Protein AF-A0A815TTH9-F1 (afdb_monomer_lite)

Radius of gyration: 36.49 Å; chains: 1; bounding box: 40×37×125 Å

Organism: NCBI:txid392033

Foldseek 3Di:
DDDPVVVVVVVVVVVVVVVVVVVVVVVPDDDDPDDDPDDDDDDDPVVLADPDVVVNVVDPSDDDPVPDPDDVVLVVLVVVLVVVVVVVQVVQVPDPDRDDDDPVVSVVVSVVVVVVVVVVDDPDD

Structure (mmCIF, N/CA/C/O backbone):
data_AF-A0A815TTH9-F1
#
_entry.id   AF-A0A815TTH9-F1
#
loop_
_atom_site.group_PDB
_atom_site.id
_atom_site.type_symbol
_atom_site.label_atom_id
_atom_site.label_alt_id
_atom_site.label_comp_id
_atom_site.label_asym_id
_atom_site.label_entity_id
_atom_site.label_seq_id
_atom_site.pdbx_PDB_ins_code
_atom_site.Cartn_x
_atom_site.Cartn_y
_atom_site.Cartn_z
_atom_site.occupancy
_atom_site.B_iso_or_equiv
_atom_site.auth_seq_id
_atom_site.auth_comp_id
_atom_site.auth_asym_id
_atom_site.auth_atom_id
_atom_site.pdbx_PDB_model_num
ATOM 1 N N . MET A 1 1 ? -9.515 17.629 101.042 1.00 49.91 1 MET A N 1
ATOM 2 C CA . MET A 1 1 ? -8.852 16.727 100.077 1.00 49.91 1 MET A CA 1
ATOM 3 C C . MET A 1 1 ? -9.585 16.855 98.756 1.00 49.91 1 MET A C 1
ATOM 5 O O . MET A 1 1 ? -10.440 16.051 98.428 1.00 49.91 1 MET A O 1
ATOM 9 N N . ILE A 1 2 ? -9.338 17.965 98.076 1.00 49.94 2 ILE A N 1
ATOM 10 C CA . ILE A 1 2 ? -9.791 18.261 96.717 1.00 49.94 2 ILE A CA 1
ATOM 11 C C . ILE A 1 2 ? -8.465 18.739 96.102 1.00 49.94 2 ILE A C 1
ATOM 13 O O . ILE A 1 2 ? -7.714 19.452 96.764 1.00 49.94 2 ILE A O 1
ATOM 17 N N . ASN A 1 3 ? -7.996 18.172 95.005 1.00 54.38 3 ASN A N 1
ATOM 18 C CA . ASN A 1 3 ? -8.508 18.565 93.708 1.00 54.38 3 ASN A CA 1
ATOM 19 C C . ASN A 1 3 ? -8.422 17.403 92.720 1.00 54.38 3 ASN A C 1
ATOM 21 O O . ASN A 1 3 ? -7.634 17.424 91.789 1.00 54.38 3 ASN A O 1
ATOM 25 N N . ASN A 1 4 ? -9.287 16.405 92.921 1.00 56.47 4 ASN A N 1
ATOM 26 C CA . ASN A 1 4 ? -9.540 15.383 91.903 1.00 56.47 4 ASN A CA 1
ATOM 27 C C . ASN A 1 4 ? -10.543 15.866 90.841 1.00 56.47 4 ASN A C 1
ATOM 29 O O . ASN A 1 4 ? -10.654 15.253 89.795 1.00 56.47 4 ASN A O 1
ATOM 33 N N . HIS A 1 5 ? -11.297 16.946 91.083 1.00 55.94 5 HIS A N 1
ATOM 34 C CA . HIS A 1 5 ? -12.293 17.437 90.119 1.00 55.94 5 HIS A CA 1
ATOM 35 C C . HIS A 1 5 ? -11.655 18.152 88.916 1.00 55.94 5 HIS A C 1
ATOM 37 O O . HIS A 1 5 ? -12.151 18.041 87.798 1.00 55.94 5 HIS A O 1
ATOM 43 N N . ASP A 1 6 ? -10.526 18.828 89.144 1.00 60.72 6 ASP A N 1
ATOM 44 C CA . ASP A 1 6 ? -9.778 19.528 88.094 1.00 60.72 6 ASP A CA 1
ATOM 45 C C . ASP A 1 6 ? -9.053 18.548 87.154 1.00 60.72 6 ASP A C 1
ATOM 47 O O . ASP A 1 6 ? -8.801 18.865 85.993 1.00 60.72 6 ASP A O 1
ATOM 51 N N . GLU A 1 7 ? -8.762 17.337 87.639 1.00 59.97 7 GLU A N 1
ATOM 52 C CA . GLU A 1 7 ? -8.069 16.291 86.886 1.00 59.97 7 GLU A CA 1
ATOM 53 C C . GLU A 1 7 ? -9.007 15.575 85.898 1.00 59.97 7 GLU A C 1
ATOM 55 O O . GLU A 1 7 ? -8.641 15.392 84.741 1.00 59.97 7 GLU A O 1
ATOM 60 N N . TYR A 1 8 ? -10.256 15.277 86.285 1.00 55.50 8 TYR A N 1
ATOM 61 C CA . TYR A 1 8 ? -11.238 14.671 85.367 1.00 55.50 8 TYR A CA 1
ATOM 62 C C . TYR A 1 8 ? -11.667 15.620 84.240 1.00 55.50 8 TYR A C 1
ATOM 64 O O . TYR A 1 8 ? -11.799 15.197 83.096 1.00 55.50 8 TYR A O 1
ATOM 72 N N . LYS A 1 9 ? -11.786 16.923 84.523 1.00 60.97 9 LYS A N 1
ATOM 73 C CA . LYS A 1 9 ? -12.176 17.915 83.510 1.00 60.97 9 LYS A CA 1
ATOM 74 C C . LYS A 1 9 ? -11.132 18.069 82.393 1.00 60.97 9 LYS A C 1
ATOM 76 O O . LYS A 1 9 ? -11.489 18.256 81.236 1.00 60.97 9 LYS A O 1
ATOM 81 N N . ASN A 1 10 ? -9.844 17.934 82.720 1.00 66.50 10 ASN A N 1
ATOM 82 C CA . ASN A 1 10 ? -8.752 17.991 81.743 1.00 66.50 10 ASN A CA 1
ATOM 83 C C . ASN A 1 10 ? -8.747 16.777 80.796 1.00 66.50 10 ASN A C 1
ATOM 85 O O . ASN A 1 10 ? -8.446 16.906 79.607 1.00 66.50 10 ASN A O 1
ATOM 89 N N . ILE A 1 11 ? -9.1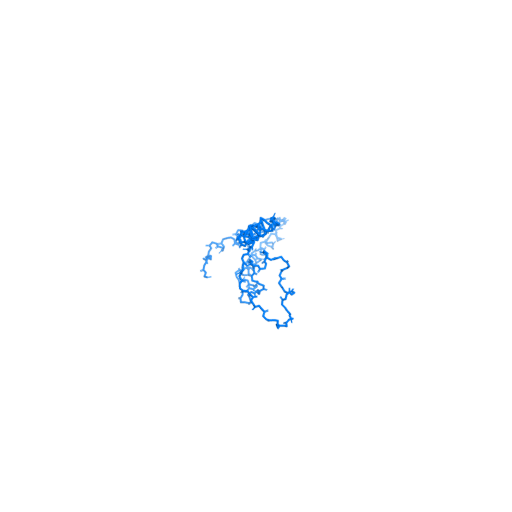13 15.607 81.323 1.00 65.69 11 ILE A N 1
ATOM 90 C CA . ILE A 1 11 ? -9.218 14.364 80.557 1.00 65.69 11 ILE A CA 1
ATOM 91 C C . ILE A 1 11 ? -10.396 14.454 79.576 1.00 65.69 11 ILE A C 1
ATOM 93 O O . ILE A 1 11 ? -10.250 14.109 78.409 1.00 65.69 11 ILE A O 1
ATOM 97 N N . ASP A 1 12 ? -11.530 15.017 79.989 1.00 72.50 12 ASP A N 1
ATOM 98 C CA . ASP A 1 12 ? -12.696 15.173 79.111 1.00 72.50 12 ASP A CA 1
ATOM 99 C C . ASP A 1 12 ? -12.463 16.208 77.991 1.00 72.50 12 ASP A C 1
ATOM 101 O O . ASP A 1 12 ? -12.864 15.996 76.842 1.00 72.50 12 ASP A O 1
ATOM 105 N N . ASP A 1 13 ? -11.746 17.298 78.284 1.00 76.81 13 ASP A N 1
ATOM 106 C CA . ASP A 1 13 ? -11.380 18.321 77.293 1.00 76.81 13 ASP A CA 1
ATOM 107 C C . ASP A 1 13 ? -10.346 17.797 76.273 1.00 76.81 13 ASP A C 1
ATOM 109 O O . ASP A 1 13 ? -10.398 18.125 75.083 1.00 76.81 13 ASP A O 1
ATOM 113 N N . THR A 1 14 ? -9.418 16.936 76.704 1.00 71.88 14 THR A N 1
ATOM 114 C CA . THR A 1 14 ? -8.446 16.280 75.810 1.00 71.88 14 THR A CA 1
ATOM 115 C C . THR A 1 14 ? -9.078 15.165 74.971 1.00 71.88 14 THR A C 1
ATOM 117 O O . THR A 1 14 ? -8.736 15.018 73.792 1.00 71.88 14 THR A O 1
ATOM 120 N N . LEU A 1 15 ? -10.060 14.436 75.510 1.00 71.38 15 LEU A N 1
ATOM 121 C CA . LEU A 1 15 ? -10.884 13.491 74.748 1.00 71.38 15 LEU A CA 1
ATOM 122 C C . LEU A 1 15 ? -11.752 14.210 73.708 1.00 71.38 15 LEU A C 1
ATOM 124 O O . LEU A 1 15 ? -11.781 13.810 72.548 1.00 71.38 15 LEU A O 1
ATOM 128 N N . SER A 1 16 ? -12.375 15.328 74.070 1.00 69.44 16 SER A N 1
ATOM 129 C CA . SER A 1 16 ? -13.186 16.120 73.135 1.00 69.44 16 SER A CA 1
ATOM 130 C C . SER A 1 16 ? -12.348 16.669 71.975 1.00 69.44 16 SER A C 1
ATOM 132 O O . SER A 1 16 ? -12.737 16.560 70.813 1.00 69.44 16 SER A O 1
ATOM 134 N N . LYS A 1 17 ? -11.140 17.170 72.264 1.00 75.88 17 LYS A N 1
ATOM 135 C CA . LYS A 1 17 ? -10.224 17.702 71.244 1.00 75.88 17 LYS A CA 1
ATOM 136 C C . LYS A 1 17 ? -9.630 16.620 70.335 1.00 75.88 17 LYS A C 1
ATOM 138 O O . LYS A 1 17 ? -9.387 16.878 69.160 1.00 75.88 17 LYS A O 1
ATOM 143 N N . SER A 1 18 ? -9.398 15.412 70.851 1.00 67.19 18 SER A N 1
ATOM 144 C CA . SER A 1 18 ? -8.931 14.272 70.044 1.00 67.19 18 SER A CA 1
ATOM 145 C C . SER A 1 18 ? -10.036 13.675 69.167 1.00 67.19 18 SER A C 1
ATOM 147 O O . SER A 1 18 ? -9.754 13.262 68.045 1.00 67.19 18 SER A O 1
ATOM 149 N N . ILE A 1 19 ? -11.293 13.706 69.618 1.00 70.31 19 ILE A N 1
ATOM 150 C CA . ILE A 1 19 ? -12.460 13.343 68.801 1.00 70.31 19 ILE A CA 1
ATOM 151 C C . ILE A 1 19 ? -12.654 14.347 67.653 1.00 70.31 19 ILE A C 1
ATOM 153 O O . ILE A 1 19 ? -12.903 13.940 66.524 1.00 70.31 19 ILE A O 1
ATOM 157 N N . GLU A 1 20 ? -12.467 15.646 67.900 1.00 71.88 20 GLU A N 1
ATOM 158 C CA . GLU A 1 20 ? -12.595 16.681 66.865 1.00 71.88 20 GLU A CA 1
ATOM 159 C C . GLU A 1 20 ? -11.466 16.617 65.812 1.00 71.88 20 GLU A C 1
ATOM 161 O O . GLU A 1 20 ? -11.722 16.750 64.615 1.00 71.88 20 GLU A O 1
ATOM 166 N N . LEU A 1 21 ? -10.226 16.313 66.220 1.00 62.56 21 LEU A N 1
ATOM 167 C CA . LEU A 1 21 ? -9.098 16.085 65.299 1.00 62.56 21 LEU A CA 1
ATOM 168 C C . LEU A 1 21 ? -9.270 14.810 64.448 1.00 62.56 21 LEU A C 1
ATOM 170 O O . LEU A 1 21 ? -8.875 14.803 63.282 1.00 62.56 21 LEU A O 1
ATOM 174 N N . ASN A 1 22 ? -9.912 13.774 64.998 1.00 67.94 22 ASN A N 1
ATOM 175 C CA . ASN A 1 22 ? -10.271 12.540 64.285 1.00 67.94 22 ASN A CA 1
ATOM 176 C C . ASN A 1 22 ? -11.468 12.682 63.330 1.00 67.94 22 ASN A C 1
ATOM 178 O O . ASN A 1 22 ? -11.769 11.756 62.587 1.00 67.94 22 ASN A O 1
ATOM 182 N N . ASN A 1 23 ? -12.160 13.819 63.352 1.00 65.69 23 ASN A N 1
ATOM 183 C CA . ASN A 1 23 ? -13.213 14.137 62.388 1.00 65.69 23 ASN A CA 1
ATOM 184 C C . ASN A 1 23 ? -12.730 15.098 61.288 1.00 65.69 23 ASN A C 1
ATOM 186 O O . ASN A 1 23 ? -13.397 15.254 60.270 1.00 65.69 23 ASN A O 1
ATOM 190 N N . LEU A 1 24 ? -11.584 15.761 61.485 1.00 60.38 24 LEU A N 1
ATOM 191 C CA . LEU A 1 24 ? -10.950 16.617 60.476 1.00 60.38 24 LEU A CA 1
ATOM 192 C C . LEU A 1 24 ? -9.997 15.836 59.560 1.00 60.38 24 LEU A C 1
ATOM 194 O O . LEU A 1 24 ? -9.860 16.184 58.390 1.00 60.38 24 LEU A O 1
ATOM 198 N N . ASN A 1 25 ? -9.364 14.771 60.060 1.00 57.31 25 ASN A N 1
ATOM 199 C CA . ASN A 1 25 ? -8.520 13.885 59.249 1.00 57.31 25 ASN A CA 1
ATOM 200 C C . ASN A 1 25 ? -9.327 13.018 58.261 1.00 57.31 25 ASN A C 1
ATOM 202 O O . ASN A 1 25 ? -8.776 12.583 57.260 1.00 57.31 25 ASN A O 1
ATOM 206 N N . SER A 1 26 ? -10.636 12.847 58.469 1.00 58.47 26 SER A N 1
ATOM 207 C CA . SER A 1 26 ? -11.512 12.096 57.561 1.00 58.47 26 SER A CA 1
ATOM 208 C C . SER A 1 26 ? -11.976 12.893 56.332 1.00 58.47 26 SER A C 1
ATOM 210 O O . SER A 1 26 ? -12.794 12.402 55.564 1.00 58.47 26 SER A O 1
ATOM 212 N N . THR A 1 27 ? -11.534 14.146 56.165 1.00 53.75 27 THR A N 1
ATOM 213 C CA . THR A 1 27 ? -11.840 14.983 54.981 1.00 53.75 27 THR A CA 1
ATOM 214 C C . THR A 1 27 ? -10.635 15.123 54.041 1.00 53.75 27 THR A C 1
ATOM 216 O O . THR A 1 27 ? -10.725 15.789 53.012 1.00 53.75 27 THR A O 1
ATOM 219 N N . PHE A 1 28 ? -9.497 14.505 54.364 1.00 57.22 28 PHE A N 1
ATOM 220 C CA . PHE A 1 28 ? -8.275 14.637 53.572 1.00 57.22 28 PHE A CA 1
ATOM 221 C C . PHE A 1 28 ? -7.513 13.315 53.479 1.00 57.22 28 PHE A C 1
ATOM 223 O O . PHE A 1 28 ? -6.368 13.234 53.889 1.00 57.22 28 PHE A O 1
ATOM 230 N N . ASP A 1 29 ? -8.182 12.277 52.998 1.00 55.78 29 ASP A N 1
ATOM 231 C CA . ASP A 1 29 ? -7.573 11.166 52.266 1.00 55.78 29 ASP A CA 1
ATOM 232 C C . ASP A 1 29 ? -8.720 10.262 51.833 1.00 55.78 29 ASP A C 1
ATOM 234 O O . ASP A 1 29 ? -9.238 9.502 52.636 1.00 55.78 29 ASP A O 1
ATOM 238 N N . ASP A 1 30 ? -9.171 10.447 50.594 1.00 48.75 30 ASP A N 1
ATOM 239 C CA . ASP A 1 30 ? -9.563 9.347 49.718 1.00 48.75 30 ASP A CA 1
ATOM 240 C C . ASP A 1 30 ? -9.662 9.903 48.297 1.00 48.75 30 ASP A C 1
ATOM 242 O O . ASP A 1 30 ? -10.617 10.569 47.889 1.00 48.75 30 ASP A O 1
ATOM 246 N N . HIS A 1 31 ? -8.592 9.645 47.549 1.00 50.41 31 HIS A N 1
ATOM 247 C CA . HIS A 1 31 ? -8.688 9.463 46.115 1.00 50.41 31 HIS A CA 1
ATOM 248 C C . HIS A 1 31 ? -9.740 8.379 45.852 1.00 50.41 31 HIS A C 1
ATOM 250 O O . HIS A 1 31 ? -9.526 7.219 46.184 1.00 50.41 31 HIS A O 1
ATOM 256 N N . ASP A 1 32 ? -10.859 8.792 45.263 1.00 46.84 32 ASP A N 1
ATOM 257 C CA . ASP A 1 32 ? -11.727 7.993 44.399 1.00 46.84 32 ASP A CA 1
ATOM 258 C C . ASP A 1 32 ? -11.918 6.521 44.808 1.00 46.84 32 ASP A C 1
ATOM 260 O O . ASP A 1 32 ? -11.438 5.591 44.154 1.00 46.84 32 ASP A O 1
ATOM 264 N N . GLU A 1 33 ? -12.740 6.296 45.835 1.00 49.91 33 GLU A N 1
ATOM 265 C CA . GLU A 1 33 ? -13.393 5.006 46.058 1.00 49.91 33 GLU A CA 1
ATOM 266 C C . GLU A 1 33 ? -14.436 4.749 44.948 1.00 49.91 33 GLU A C 1
ATOM 268 O O . GLU A 1 33 ? -15.648 4.904 45.116 1.00 49.91 33 GLU A O 1
ATOM 273 N N . SER A 1 34 ? -13.960 4.337 43.769 1.00 51.34 34 SER A N 1
ATOM 274 C CA . SER A 1 34 ? -14.794 3.680 42.762 1.00 51.34 34 SER A CA 1
ATOM 275 C C . SER A 1 34 ? -14.921 2.189 43.099 1.00 51.34 34 SER A C 1
ATOM 277 O O . SER A 1 34 ? -14.081 1.353 42.786 1.00 51.34 34 SER A O 1
ATOM 279 N N . ASN A 1 35 ? -15.977 1.872 43.846 1.00 51.56 35 ASN A N 1
ATOM 280 C CA . ASN A 1 35 ? -16.698 0.596 43.867 1.00 51.56 35 ASN A CA 1
ATOM 281 C C . ASN A 1 35 ? -16.115 -0.594 43.052 1.00 51.56 35 ASN A C 1
ATOM 283 O O . ASN A 1 35 ? -16.655 -0.984 42.017 1.00 51.56 35 ASN A O 1
ATOM 287 N N . SER A 1 36 ? -15.124 -1.312 43.584 1.00 50.50 36 SER A N 1
ATOM 288 C CA . SER A 1 36 ? -14.781 -2.641 43.057 1.00 50.50 36 SER A CA 1
ATOM 289 C C . SER A 1 36 ? -14.643 -3.676 44.163 1.00 50.50 36 SER A C 1
ATOM 291 O O . SER A 1 36 ? -13.559 -4.113 44.538 1.00 50.50 36 SER A O 1
ATOM 293 N N . THR A 1 37 ? -15.782 -4.143 44.675 1.00 52.66 37 THR A N 1
ATOM 294 C CA . THR A 1 37 ? -15.826 -5.476 45.278 1.00 52.66 37 THR A CA 1
ATOM 295 C C . THR A 1 37 ? -15.603 -6.500 44.162 1.00 52.66 37 THR A C 1
ATOM 297 O O . THR A 1 37 ? -16.552 -6.941 43.517 1.00 52.66 37 THR A O 1
ATOM 300 N N . ARG A 1 38 ? -14.348 -6.884 43.911 1.00 51.94 38 ARG A N 1
ATOM 301 C CA . ARG A 1 38 ? -14.020 -8.096 43.149 1.00 51.94 38 ARG A CA 1
ATOM 302 C C . ARG A 1 38 ? -13.885 -9.263 44.130 1.00 51.94 38 ARG A C 1
ATOM 304 O O . ARG A 1 38 ? -12.854 -9.361 44.794 1.00 51.94 38 ARG A O 1
ATOM 311 N N . PRO A 1 39 ? -14.886 -10.157 44.265 1.00 48.25 39 PRO A N 1
ATOM 312 C CA . PRO A 1 39 ? -14.668 -11.407 44.964 1.00 48.25 39 PRO A CA 1
ATOM 313 C C . PRO A 1 39 ? -13.798 -12.300 44.077 1.00 48.25 39 PRO A C 1
ATOM 315 O O . PRO A 1 39 ? -14.049 -12.487 42.887 1.00 48.25 39 PRO A O 1
ATOM 318 N N . LEU A 1 40 ? -12.750 -12.815 44.699 1.00 56.03 40 LEU A N 1
ATOM 319 C CA . LEU A 1 40 ? -11.718 -13.675 44.146 1.00 56.03 40 LEU A CA 1
ATOM 320 C C . LEU A 1 40 ? -12.313 -14.874 43.384 1.00 56.03 40 LEU A C 1
ATOM 322 O O . LEU A 1 40 ? -12.787 -15.833 43.992 1.00 56.03 40 LEU A O 1
ATOM 326 N N . LEU A 1 41 ? -12.219 -14.850 42.053 1.00 48.34 41 LEU A N 1
ATOM 327 C CA . LEU A 1 41 ? -12.250 -16.049 41.222 1.00 48.34 41 LEU A CA 1
ATOM 328 C C . LEU A 1 41 ? -11.214 -15.910 40.096 1.00 48.34 41 LEU A C 1
ATOM 330 O O . LEU A 1 41 ? -11.457 -15.278 39.078 1.00 48.34 41 LEU A O 1
ATOM 334 N N . ASN A 1 42 ? -10.083 -16.580 40.318 1.00 44.72 42 ASN A N 1
ATOM 335 C CA . ASN A 1 42 ? -9.331 -17.321 39.308 1.00 44.72 42 ASN A CA 1
ATOM 336 C C . ASN A 1 42 ? -8.646 -16.524 38.172 1.00 44.72 42 ASN A C 1
ATOM 338 O O . ASN A 1 42 ? -9.192 -16.346 37.090 1.00 44.72 42 ASN A O 1
ATOM 342 N N . ASN A 1 43 ? -7.395 -16.133 38.437 1.00 53.03 43 ASN A N 1
ATOM 343 C CA . ASN A 1 43 ? -6.209 -16.574 37.686 1.00 53.03 43 ASN A CA 1
ATOM 344 C C . ASN A 1 43 ? -6.381 -16.715 36.156 1.00 53.03 43 ASN A C 1
ATOM 346 O O . ASN A 1 43 ? -6.729 -17.803 35.699 1.00 53.03 43 ASN A O 1
ATOM 350 N N . SER A 1 44 ? -6.115 -15.619 35.422 1.00 50.59 44 SER A N 1
ATOM 351 C CA . SER A 1 44 ? -5.496 -15.587 34.071 1.00 50.59 44 SER A CA 1
ATOM 352 C C . SER A 1 44 ? -5.651 -14.241 33.320 1.00 50.59 44 SER A C 1
ATOM 354 O O . SER A 1 44 ? -5.659 -14.263 32.096 1.00 50.59 44 SER A O 1
ATOM 356 N N . ASN A 1 45 ? -5.844 -13.085 33.979 1.00 54.78 45 ASN A N 1
ATOM 357 C CA . ASN A 1 45 ? -6.067 -11.814 33.247 1.00 54.78 45 ASN A CA 1
ATOM 358 C C . ASN A 1 45 ? -5.253 -10.606 33.752 1.00 54.78 45 ASN A C 1
ATOM 360 O O . ASN A 1 45 ? -5.258 -9.574 33.089 1.00 54.78 45 ASN A O 1
ATOM 364 N N . ASP A 1 46 ? -4.537 -10.713 34.877 1.00 55.72 46 ASP A N 1
ATOM 365 C CA . ASP A 1 46 ? -3.653 -9.625 35.334 1.00 55.72 46 ASP A CA 1
ATOM 366 C C . ASP A 1 46 ? -2.345 -9.568 34.521 1.00 55.72 46 ASP A C 1
ATOM 368 O O . ASP A 1 46 ? -1.718 -8.518 34.443 1.00 55.72 46 ASP A O 1
ATOM 372 N N . ASP A 1 47 ? -1.970 -10.666 33.853 1.00 58.75 47 ASP A N 1
ATOM 373 C CA . ASP A 1 47 ? -0.782 -10.736 32.987 1.00 58.75 47 ASP A CA 1
ATOM 374 C C . ASP A 1 47 ? -1.015 -10.123 31.595 1.00 58.75 47 ASP A C 1
ATOM 376 O O . ASP A 1 47 ? -0.063 -9.849 30.863 1.00 58.75 47 ASP A O 1
ATOM 380 N N . GLU A 1 48 ? -2.279 -9.946 31.200 1.00 65.19 48 GLU A N 1
ATOM 381 C CA . GLU A 1 48 ? -2.633 -9.321 29.924 1.00 65.19 48 GLU A CA 1
ATOM 382 C C . GLU A 1 48 ? -2.699 -7.798 30.058 1.00 65.19 48 GLU A C 1
ATOM 384 O O . GLU A 1 48 ? -2.442 -7.091 29.084 1.00 65.19 48 GLU A O 1
ATOM 389 N N . GLN A 1 49 ? -3.007 -7.292 31.253 1.00 74.00 49 GLN A N 1
ATOM 390 C CA . GLN A 1 49 ? -3.152 -5.869 31.519 1.00 74.00 49 GLN A CA 1
ATOM 391 C C . GLN A 1 49 ? -1.779 -5.181 31.519 1.00 74.00 49 GLN A C 1
ATOM 393 O O . GLN A 1 49 ? -0.827 -5.641 32.151 1.00 74.00 49 GLN A O 1
ATOM 398 N N . SER A 1 50 ? -1.664 -4.049 30.820 1.00 76.62 50 SER A N 1
ATOM 399 C CA . SER A 1 50 ? -0.439 -3.241 30.857 1.00 76.62 50 SER A CA 1
ATOM 400 C C . SER A 1 50 ? -0.051 -2.894 32.311 1.00 76.62 50 SER A C 1
ATOM 402 O O . SER A 1 50 ? -0.908 -2.408 33.050 1.00 76.62 50 SER A O 1
ATOM 404 N N . PRO A 1 51 ? 1.229 -3.053 32.721 1.00 79.81 51 PRO A N 1
ATOM 405 C CA . PRO A 1 51 ? 1.699 -2.761 34.083 1.00 79.81 51 PRO A CA 1
ATOM 406 C C . PRO A 1 51 ? 1.645 -1.269 34.457 1.00 79.81 51 PRO A C 1
ATOM 408 O O . PRO A 1 51 ? 1.904 -0.908 35.603 1.00 79.81 51 PRO A O 1
ATOM 411 N N . TYR A 1 52 ? 1.321 -0.402 33.496 1.00 78.50 52 TYR A N 1
ATOM 412 C CA . TYR A 1 52 ? 1.095 1.023 33.707 1.00 78.50 52 TYR A CA 1
ATOM 413 C C . TYR A 1 52 ? -0.404 1.328 33.657 1.00 78.50 52 TYR A C 1
ATOM 415 O O . TYR A 1 52 ? -1.036 1.209 32.604 1.00 78.50 52 TYR A O 1
ATOM 423 N N . GLU A 1 53 ? -0.958 1.759 34.790 1.00 73.44 53 GLU A N 1
ATOM 424 C CA . GLU A 1 53 ? -2.399 1.977 34.977 1.00 73.44 53 GLU A CA 1
ATOM 425 C C . GLU A 1 53 ? -2.958 3.094 34.081 1.00 73.44 53 GLU A C 1
ATOM 427 O O . GLU A 1 53 ? -4.028 2.952 33.496 1.00 73.44 53 GLU A O 1
ATOM 432 N N . GLU A 1 54 ? -2.167 4.141 33.838 1.00 79.75 54 GLU A N 1
ATOM 433 C CA . GLU A 1 54 ? -2.467 5.203 32.866 1.00 79.75 54 GLU A CA 1
ATOM 434 C C . GLU A 1 54 ? -2.632 4.696 31.419 1.00 79.75 54 GLU A C 1
ATOM 436 O O . GLU A 1 54 ? -3.313 5.325 30.613 1.00 79.75 54 GLU A O 1
ATOM 441 N N . VAL A 1 55 ? -2.037 3.548 31.071 1.00 73.44 55 VAL A N 1
ATOM 442 C CA . VAL A 1 55 ? -2.171 2.919 29.745 1.00 73.44 55 VAL A CA 1
ATOM 443 C C . VAL A 1 55 ? -3.340 1.933 29.732 1.00 73.44 55 VAL A C 1
ATOM 445 O O . VAL A 1 55 ? -4.075 1.870 28.748 1.00 73.44 55 VAL A O 1
ATOM 448 N N . ALA A 1 56 ? -3.542 1.206 30.835 1.00 76.44 56 ALA A N 1
ATOM 449 C CA . ALA A 1 56 ? -4.619 0.230 30.999 1.00 76.44 56 ALA A CA 1
ATOM 450 C C . ALA A 1 56 ? -6.019 0.869 31.019 1.00 76.44 56 ALA A C 1
ATOM 452 O O . ALA A 1 56 ? -6.990 0.248 30.592 1.00 76.44 56 ALA A O 1
ATOM 453 N N . VAL A 1 57 ? -6.127 2.114 31.495 1.00 75.88 57 VAL A N 1
ATOM 454 C CA . VAL A 1 57 ? -7.383 2.885 31.489 1.00 75.88 57 VAL A CA 1
ATOM 455 C C . VAL A 1 57 ? -7.660 3.506 30.116 1.00 75.88 57 VAL A C 1
ATOM 457 O O . VAL A 1 57 ? -8.815 3.695 29.734 1.00 75.88 57 VAL A O 1
ATOM 460 N N . ASN A 1 58 ? -6.614 3.790 29.341 1.00 74.38 58 ASN A N 1
ATOM 461 C CA . ASN A 1 58 ? -6.730 4.545 28.096 1.00 74.38 58 ASN A CA 1
ATOM 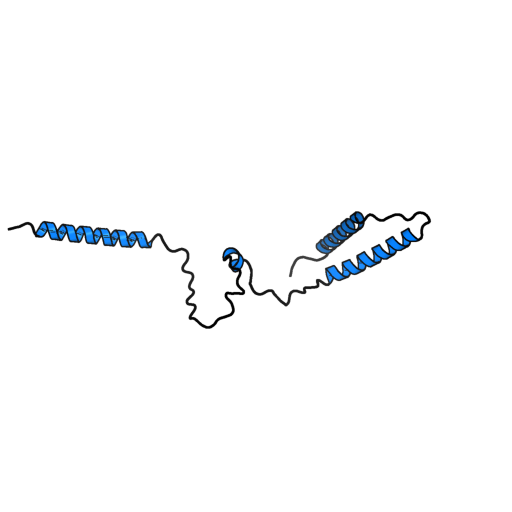462 C C . ASN A 1 58 ? -6.880 3.659 26.850 1.00 74.38 58 ASN A C 1
ATOM 464 O O . ASN A 1 58 ? -7.203 4.176 25.779 1.00 74.38 58 ASN A O 1
ATOM 468 N N . ILE A 1 59 ? -6.639 2.349 26.957 1.00 68.06 59 ILE A N 1
ATOM 469 C CA . ILE A 1 59 ? -6.671 1.413 25.827 1.00 68.06 59 ILE A CA 1
ATOM 470 C C . ILE A 1 59 ? -7.355 0.112 26.262 1.00 68.06 59 ILE A C 1
ATOM 472 O O . ILE A 1 59 ? -6.983 -0.494 27.261 1.00 68.06 59 ILE A O 1
ATOM 476 N N . SER A 1 60 ? -8.352 -0.339 25.492 1.00 76.75 60 SER A N 1
ATOM 477 C CA . SER A 1 60 ? -8.962 -1.660 25.690 1.00 76.75 60 SER A CA 1
ATOM 478 C C . SER A 1 60 ? -7.917 -2.748 25.466 1.00 76.75 60 SER A C 1
ATOM 480 O O . SER A 1 60 ? -7.327 -2.831 24.392 1.00 76.75 60 SER A O 1
ATOM 482 N N . ASN A 1 61 ? -7.740 -3.622 26.454 1.00 73.69 61 ASN A N 1
ATOM 483 C CA . ASN A 1 61 ? -6.784 -4.727 26.392 1.00 73.69 61 ASN A CA 1
ATOM 484 C C . ASN A 1 61 ? -7.148 -5.798 25.346 1.00 73.69 61 ASN A C 1
ATOM 486 O O . ASN A 1 61 ? -6.333 -6.642 24.979 1.00 73.69 61 ASN A O 1
ATOM 490 N N . LYS A 1 62 ? -8.393 -5.763 24.863 1.00 78.62 62 LYS A N 1
ATOM 491 C CA . LYS A 1 62 ? -8.887 -6.625 23.798 1.00 78.62 62 LYS A CA 1
ATOM 492 C C . LYS A 1 62 ? -8.860 -5.858 22.483 1.00 78.62 62 LYS A C 1
ATOM 494 O O . LYS A 1 62 ? -9.629 -4.910 22.319 1.00 78.62 62 LYS A O 1
ATOM 499 N N . ASP A 1 63 ? -7.975 -6.288 21.589 1.00 77.00 63 ASP A N 1
ATOM 500 C CA . ASP A 1 63 ? -7.957 -5.849 20.194 1.00 77.00 63 ASP A CA 1
ATOM 501 C C . ASP A 1 63 ? -9.254 -6.299 19.504 1.00 77.00 63 ASP A C 1
ATOM 503 O O . ASP A 1 63 ? -9.798 -7.360 19.830 1.00 77.00 63 ASP A O 1
ATOM 507 N N . ASP A 1 64 ? -9.779 -5.485 18.593 1.00 80.44 64 ASP A N 1
ATOM 508 C CA . ASP A 1 64 ? -11.028 -5.774 17.895 1.00 80.44 64 ASP A CA 1
ATOM 509 C C . ASP A 1 64 ? -10.734 -6.652 16.664 1.00 80.44 64 ASP A C 1
ATOM 511 O O . ASP A 1 64 ? -10.247 -6.153 15.644 1.00 80.44 64 ASP A O 1
ATOM 515 N N . PRO A 1 65 ? -11.060 -7.962 16.696 1.00 73.44 65 PRO A N 1
ATOM 516 C CA . PRO A 1 65 ? -10.778 -8.871 15.587 1.00 73.44 65 PRO A CA 1
ATOM 517 C C . PRO A 1 65 ? -11.663 -8.608 14.360 1.00 73.44 65 PRO A C 1
ATOM 519 O O . PRO A 1 65 ? -11.493 -9.262 13.330 1.00 73.44 65 PRO A O 1
ATOM 522 N N . THR A 1 66 ? -12.640 -7.700 14.459 1.00 74.44 66 THR A N 1
ATOM 523 C CA . THR A 1 66 ? -13.469 -7.282 13.325 1.00 74.44 66 THR A CA 1
ATOM 524 C C . THR A 1 66 ? -12.783 -6.223 12.466 1.00 74.44 66 THR A C 1
ATOM 526 O O . THR A 1 66 ? -13.146 -6.050 11.298 1.00 74.44 66 THR A O 1
ATOM 529 N N . MET A 1 67 ? -11.749 -5.562 12.996 1.00 72.31 67 MET A N 1
ATOM 530 C CA . MET A 1 67 ? -10.938 -4.638 12.223 1.00 72.31 67 MET A CA 1
ATOM 531 C C . MET A 1 67 ? -10.067 -5.423 11.237 1.00 72.31 67 MET A C 1
ATOM 533 O O . MET A 1 67 ? -9.197 -6.212 11.606 1.00 72.31 67 MET A O 1
ATOM 537 N N . LEU A 1 68 ? -10.298 -5.214 9.940 1.00 69.50 68 LEU A N 1
ATOM 538 C CA . LEU A 1 68 ? -9.500 -5.857 8.899 1.00 69.50 68 LEU A CA 1
ATOM 539 C C . LEU A 1 68 ? -8.038 -5.388 8.979 1.00 69.50 68 LEU A C 1
ATOM 541 O O . LEU A 1 68 ? -7.721 -4.259 8.604 1.00 69.50 68 LEU A O 1
ATOM 545 N N . CYS A 1 69 ? -7.141 -6.308 9.348 1.00 67.88 69 CYS A N 1
ATOM 546 C CA . CYS A 1 69 ? -5.680 -6.149 9.271 1.00 67.88 69 CYS A CA 1
ATOM 547 C C . CYS A 1 69 ? -5.208 -5.742 7.857 1.00 67.88 69 CYS A C 1
ATOM 549 O O . CYS A 1 69 ? -4.201 -5.058 7.686 1.00 67.88 69 CYS A O 1
ATOM 551 N N . LEU A 1 70 ? -5.979 -6.121 6.830 1.00 69.62 70 LEU A N 1
ATOM 552 C CA . LEU A 1 70 ? -5.727 -5.805 5.431 1.00 69.62 70 LEU A CA 1
ATOM 553 C C . LEU A 1 70 ? -6.780 -4.814 4.912 1.00 69.62 70 LEU A C 1
ATOM 555 O O . LEU A 1 70 ? -7.840 -5.211 4.424 1.00 69.62 70 LEU A O 1
ATOM 559 N N . THR A 1 71 ? -6.503 -3.512 4.983 1.00 80.44 71 THR A N 1
ATOM 560 C CA . THR A 1 71 ? -7.392 -2.506 4.387 1.00 80.44 71 THR A CA 1
ATOM 561 C C . THR A 1 71 ? -7.381 -2.689 2.863 1.00 80.44 71 THR A C 1
ATOM 563 O O . THR A 1 71 ? -6.405 -2.348 2.206 1.00 80.44 71 THR A O 1
ATOM 566 N N . PHE A 1 72 ? -8.454 -3.219 2.264 1.00 77.38 72 PHE A N 1
ATOM 567 C CA . PHE A 1 72 ? -8.586 -3.459 0.807 1.00 77.38 72 PHE A CA 1
ATOM 568 C C . PHE A 1 72 ? -8.088 -2.283 -0.058 1.00 77.38 72 PHE A C 1
ATOM 570 O O . PHE A 1 72 ? -7.464 -2.453 -1.106 1.00 77.38 72 PHE A O 1
ATOM 577 N N . ARG A 1 73 ? -8.297 -1.071 0.450 1.00 77.06 73 ARG A N 1
ATOM 578 C CA . ARG A 1 73 ? -7.814 0.186 -0.107 1.00 77.06 73 ARG A CA 1
ATOM 579 C C . ARG A 1 73 ? -6.289 0.271 -0.277 1.00 77.06 73 ARG A C 1
ATOM 581 O O . ARG A 1 73 ? -5.849 0.741 -1.322 1.00 77.06 73 ARG A O 1
ATOM 588 N N . SER A 1 74 ? -5.493 -0.139 0.714 1.00 85.19 74 SER A N 1
ATOM 589 C CA . SER A 1 74 ? -4.021 -0.085 0.654 1.00 85.19 74 SER A CA 1
ATOM 590 C C . SER A 1 74 ? -3.448 -1.152 -0.287 1.00 85.19 74 SER A C 1
ATOM 592 O O . SER A 1 74 ? -2.439 -0.930 -0.955 1.00 85.19 74 SER A O 1
ATOM 594 N N . VAL A 1 75 ? -4.138 -2.284 -0.419 1.00 85.56 75 VAL A N 1
ATOM 595 C CA . VAL A 1 75 ? -3.757 -3.352 -1.351 1.00 85.56 75 VAL A CA 1
ATOM 596 C C . VAL A 1 75 ? -4.038 -2.946 -2.793 1.00 85.56 75 VAL A C 1
ATOM 598 O O . VAL A 1 75 ? -3.177 -3.111 -3.654 1.00 85.56 75 VAL A O 1
ATOM 601 N N . PHE A 1 76 ? -5.204 -2.353 -3.059 1.00 86.50 76 PHE A N 1
ATOM 602 C CA . PHE A 1 76 ? -5.556 -1.870 -4.393 1.00 86.50 76 PHE A CA 1
ATOM 603 C C . PHE A 1 76 ? -4.559 -0.820 -4.907 1.00 86.50 76 PHE A C 1
ATOM 605 O O . PHE A 1 76 ? -4.054 -0.941 -6.023 1.00 86.50 76 PHE A O 1
ATOM 612 N N . ILE A 1 77 ? -4.218 0.174 -4.078 1.00 86.12 77 ILE A N 1
ATOM 613 C CA . ILE A 1 77 ? -3.210 1.184 -4.442 1.00 86.12 77 ILE A CA 1
ATOM 614 C C . ILE A 1 77 ? -1.808 0.612 -4.560 1.00 86.12 77 ILE A C 1
ATOM 616 O O . ILE A 1 77 ? -1.076 1.037 -5.449 1.00 86.12 77 ILE A O 1
ATOM 620 N N . GLY A 1 78 ? -1.441 -0.359 -3.720 1.00 88.56 78 GLY A N 1
ATOM 621 C CA . GLY A 1 78 ? -0.150 -1.030 -3.812 1.00 88.56 78 GLY A CA 1
ATOM 622 C C . GLY A 1 78 ? 0.005 -1.727 -5.160 1.00 88.56 78 GLY A C 1
ATOM 623 O O . GLY A 1 78 ? 0.962 -1.468 -5.880 1.00 88.56 78 GLY A O 1
ATOM 624 N N . ILE A 1 79 ? -0.988 -2.527 -5.557 1.00 92.12 79 ILE A N 1
ATOM 625 C CA . ILE A 1 79 ? -0.983 -3.244 -6.840 1.00 92.12 79 ILE A CA 1
ATOM 626 C C . ILE A 1 79 ? -0.956 -2.266 -8.017 1.00 92.12 79 ILE A C 1
ATOM 628 O O . ILE A 1 79 ? -0.160 -2.440 -8.942 1.00 92.12 79 ILE A O 1
ATOM 632 N N . LEU A 1 80 ? -1.796 -1.227 -7.985 1.00 90.75 80 LEU A N 1
ATOM 633 C CA . LEU A 1 80 ? -1.859 -0.229 -9.051 1.00 90.75 80 LEU A CA 1
ATOM 634 C C . LEU A 1 80 ? -0.520 0.503 -9.202 1.00 90.75 80 LEU A C 1
ATOM 636 O O . LEU A 1 80 ? 0.020 0.578 -10.307 1.00 90.75 80 LEU A O 1
ATOM 640 N N . LEU A 1 81 ? 0.047 0.992 -8.098 1.00 90.25 81 LEU A N 1
ATOM 641 C CA . LEU A 1 81 ? 1.317 1.713 -8.100 1.00 90.25 81 LEU A CA 1
ATOM 642 C C . LEU A 1 81 ? 2.474 0.811 -8.549 1.00 90.25 81 LEU A C 1
ATOM 644 O O . LEU A 1 81 ? 3.283 1.225 -9.377 1.00 90.25 81 LEU A O 1
ATOM 648 N N . THR A 1 82 ? 2.527 -0.434 -8.072 1.00 91.12 82 THR A N 1
ATOM 649 C CA . THR A 1 82 ? 3.535 -1.416 -8.494 1.00 91.12 82 THR A CA 1
ATOM 650 C C . THR A 1 82 ? 3.429 -1.733 -9.986 1.00 91.12 82 THR A C 1
ATOM 652 O O . THR A 1 82 ? 4.456 -1.822 -10.660 1.00 91.12 82 THR A O 1
ATOM 655 N N . CYS A 1 83 ? 2.216 -1.853 -10.531 1.00 93.19 83 CYS A N 1
ATOM 656 C CA . CYS A 1 83 ? 2.005 -2.122 -11.953 1.00 93.19 83 CYS A CA 1
ATOM 657 C C . CYS A 1 83 ? 2.498 -0.960 -12.834 1.00 93.19 83 CYS A C 1
ATOM 659 O O . CYS A 1 83 ? 3.288 -1.177 -13.756 1.00 93.19 83 CYS A O 1
ATOM 661 N N . LEU A 1 84 ? 2.116 0.281 -12.504 1.00 91.06 84 LEU A N 1
ATOM 662 C CA . LEU A 1 84 ? 2.583 1.484 -13.209 1.00 91.06 84 LEU A CA 1
ATOM 663 C C . LEU A 1 84 ? 4.106 1.634 -13.131 1.00 91.06 84 LEU A C 1
ATOM 665 O O . LEU A 1 84 ? 4.760 1.968 -14.123 1.00 91.06 84 LEU A O 1
ATOM 669 N N . MET A 1 85 ? 4.676 1.378 -11.955 1.00 88.69 85 MET A N 1
ATOM 670 C CA . MET A 1 85 ? 6.107 1.506 -11.724 1.00 88.69 85 MET 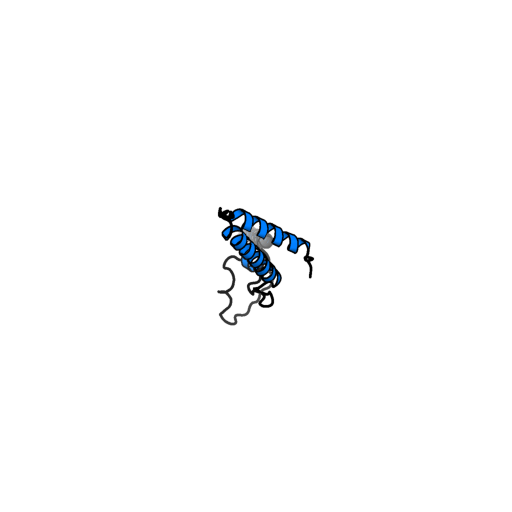A CA 1
ATOM 671 C C . MET A 1 85 ? 6.906 0.456 -12.497 1.00 88.69 85 MET A C 1
ATOM 673 O O . MET A 1 85 ? 7.907 0.798 -13.118 1.00 88.69 85 MET A O 1
ATOM 677 N N . SER A 1 86 ? 6.453 -0.800 -12.521 1.00 90.94 86 SER A N 1
ATOM 678 C CA . SER A 1 86 ? 7.098 -1.874 -13.286 1.00 90.94 86 SER A CA 1
ATOM 679 C C . SER A 1 86 ? 7.066 -1.596 -14.789 1.00 90.94 86 SER A C 1
ATOM 681 O O . SER A 1 86 ? 8.092 -1.724 -15.457 1.00 90.94 86 SER A O 1
ATOM 683 N N . PHE A 1 87 ? 5.929 -1.120 -15.309 1.00 90.25 87 PHE A N 1
ATOM 684 C CA . PHE A 1 87 ? 5.823 -0.682 -16.701 1.00 90.25 87 PHE A CA 1
ATOM 685 C C . PHE A 1 87 ? 6.820 0.437 -17.021 1.00 90.25 87 PHE A C 1
ATOM 687 O O . PHE A 1 87 ? 7.545 0.370 -18.011 1.00 90.25 87 PHE A O 1
ATOM 694 N N . THR A 1 88 ? 6.891 1.446 -16.156 1.00 87.88 88 THR A N 1
ATOM 695 C CA . THR A 1 88 ? 7.761 2.612 -16.336 1.00 87.88 88 THR A CA 1
ATOM 696 C C . THR A 1 88 ? 9.239 2.225 -16.248 1.00 87.88 88 THR A C 1
ATOM 698 O O . THR A 1 88 ? 10.032 2.605 -17.108 1.00 87.88 88 THR A O 1
ATOM 701 N N . ALA A 1 89 ? 9.608 1.410 -15.259 1.00 85.69 89 ALA A N 1
ATOM 702 C CA . ALA A 1 89 ? 10.957 0.880 -15.096 1.00 85.69 89 ALA A CA 1
ATOM 703 C C . ALA A 1 89 ? 11.402 0.087 -16.334 1.00 85.69 89 ALA A C 1
ATOM 705 O O . ALA A 1 89 ? 12.495 0.311 -16.854 1.00 85.69 89 ALA A O 1
ATOM 706 N N . GLN A 1 90 ? 10.529 -0.773 -16.863 1.00 87.81 90 GLN A N 1
ATOM 707 C CA . GLN A 1 90 ? 10.830 -1.568 -18.049 1.00 87.81 90 GLN A CA 1
ATOM 708 C C . GLN A 1 90 ? 10.887 -0.719 -19.329 1.00 87.81 90 GLN A C 1
ATOM 710 O O . GLN A 1 90 ? 11.743 -0.941 -20.184 1.00 87.81 90 GLN A O 1
ATOM 715 N N . PHE A 1 91 ? 10.019 0.288 -19.458 1.00 84.88 91 PHE A N 1
ATOM 716 C CA . PHE A 1 91 ? 10.021 1.221 -20.586 1.00 84.88 91 PHE A CA 1
ATOM 717 C C . PHE A 1 91 ? 11.351 1.980 -20.702 1.00 84.88 91 PHE A C 1
ATOM 719 O O . PHE A 1 91 ? 11.895 2.118 -21.799 1.00 84.88 91 PHE A O 1
ATOM 726 N N . PHE A 1 92 ? 11.912 2.428 -19.577 1.00 80.00 92 PHE A N 1
ATOM 727 C CA . PHE A 1 92 ? 13.207 3.111 -19.567 1.00 80.00 92 PHE A CA 1
ATOM 728 C C . PHE A 1 92 ? 14.394 2.160 -19.729 1.00 80.00 92 PHE A C 1
ATOM 730 O O . PHE A 1 92 ? 15.399 2.560 -20.316 1.00 80.00 92 PHE A O 1
ATOM 737 N N . ALA A 1 93 ? 14.265 0.901 -19.302 1.00 82.31 93 ALA A N 1
ATOM 738 C CA . ALA A 1 93 ? 15.295 -0.118 -19.492 1.00 82.31 93 ALA A CA 1
ATOM 739 C C . ALA A 1 93 ? 15.532 -0.481 -20.972 1.00 82.31 93 ALA A C 1
ATOM 741 O O . ALA A 1 93 ? 16.641 -0.859 -21.338 1.00 82.31 93 ALA A O 1
ATOM 742 N N . TYR A 1 94 ? 14.524 -0.341 -21.843 1.00 83.50 94 TYR A N 1
ATOM 743 C CA . TYR A 1 94 ? 14.670 -0.618 -23.280 1.00 83.50 94 TYR A CA 1
ATOM 744 C C . TYR A 1 94 ? 15.317 0.517 -24.090 1.00 83.50 94 TYR A C 1
ATOM 746 O O . TYR A 1 94 ? 15.618 0.332 -25.272 1.00 83.50 94 TYR A O 1
ATOM 754 N N . ARG A 1 95 ? 15.541 1.696 -23.499 1.00 83.25 95 ARG A N 1
ATOM 755 C CA . ARG A 1 95 ? 16.227 2.807 -24.175 1.00 83.25 95 ARG A CA 1
ATOM 756 C C . ARG A 1 95 ? 17.745 2.649 -24.099 1.00 83.25 95 ARG A C 1
ATOM 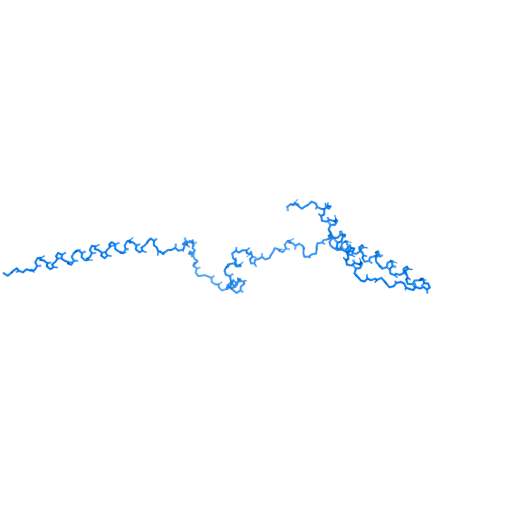758 O O . ARG A 1 95 ? 18.296 2.197 -23.107 1.00 83.25 95 ARG A O 1
ATOM 765 N N . THR A 1 96 ? 18.427 3.130 -25.139 1.00 74.50 96 THR A N 1
ATOM 766 C CA . THR A 1 96 ? 19.892 3.087 -25.321 1.00 74.50 96 THR A CA 1
ATOM 767 C C . THR A 1 96 ? 20.695 3.770 -24.207 1.00 74.50 96 THR A C 1
ATOM 769 O O . THR A 1 96 ? 21.899 3.564 -24.096 1.00 74.50 96 THR A O 1
ATOM 772 N N . SER A 1 97 ? 20.042 4.595 -23.391 1.00 77.25 97 SER A N 1
ATOM 773 C CA . SER A 1 97 ? 20.598 5.160 -22.166 1.00 77.25 97 SER A CA 1
ATOM 774 C C . SER A 1 97 ? 19.609 4.854 -21.043 1.00 77.25 97 SER A C 1
ATOM 776 O O . SER A 1 97 ? 18.543 5.480 -21.020 1.00 77.25 97 SER A O 1
ATOM 778 N N . PRO A 1 98 ? 19.903 3.878 -20.168 1.00 72.81 98 PRO A N 1
ATOM 779 C CA . PRO A 1 98 ? 19.028 3.564 -19.051 1.00 72.81 98 PRO A CA 1
ATOM 780 C C . PRO A 1 98 ? 18.977 4.780 -18.1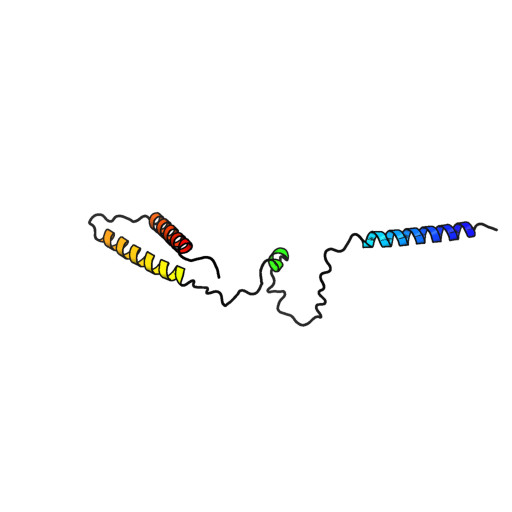22 1.00 72.81 98 PRO A C 1
ATOM 782 O O . PRO A 1 98 ? 20.006 5.290 -17.685 1.00 72.81 98 PRO A O 1
ATOM 785 N N . LEU A 1 99 ? 17.770 5.293 -17.888 1.00 75.62 99 LEU A N 1
ATOM 786 C CA . LEU A 1 99 ? 17.531 6.321 -16.881 1.00 75.62 99 LEU A CA 1
ATOM 787 C C . LEU A 1 99 ? 17.205 5.611 -15.572 1.00 75.62 99 LEU A C 1
ATOM 789 O O . LEU A 1 99 ? 16.140 5.006 -15.450 1.00 75.62 99 LEU A O 1
ATOM 793 N N . ASP A 1 100 ? 18.112 5.699 -14.604 1.00 77.44 100 ASP A N 1
ATOM 794 C CA . ASP A 1 100 ? 17.878 5.161 -13.270 1.00 77.44 100 ASP A CA 1
ATOM 795 C C . ASP A 1 100 ? 16.829 6.012 -12.553 1.00 77.44 100 ASP A C 1
ATOM 797 O O . ASP A 1 100 ? 17.025 7.197 -12.260 1.00 77.44 100 ASP A O 1
ATOM 801 N N . ILE A 1 101 ? 15.670 5.410 -12.290 1.00 80.38 101 ILE A N 1
ATOM 802 C CA . ILE A 1 101 ? 14.596 6.091 -11.578 1.00 80.38 101 ILE A CA 1
ATOM 803 C C . ILE A 1 101 ? 14.977 6.154 -10.100 1.00 80.38 101 ILE A C 1
ATOM 805 O O . ILE A 1 101 ? 15.123 5.133 -9.429 1.00 80.38 101 ILE A O 1
ATOM 809 N N . ASN A 1 102 ? 15.108 7.372 -9.579 1.00 87.38 102 ASN A N 1
ATOM 810 C CA . ASN A 1 102 ? 15.410 7.593 -8.171 1.00 87.38 102 ASN A CA 1
ATOM 811 C C . ASN A 1 102 ? 14.278 7.076 -7.278 1.00 87.38 102 ASN A C 1
ATOM 813 O O . ASN A 1 102 ? 13.143 7.533 -7.416 1.00 87.38 102 ASN A O 1
ATOM 817 N N . ILE A 1 103 ? 14.614 6.225 -6.298 1.00 87.69 103 ILE A N 1
ATOM 818 C CA . ILE A 1 103 ? 13.671 5.656 -5.316 1.00 87.69 103 ILE A CA 1
ATOM 819 C C . ILE A 1 103 ? 12.802 6.730 -4.635 1.00 87.69 103 ILE A C 1
ATOM 821 O O . ILE A 1 103 ? 11.615 6.511 -4.400 1.00 87.69 103 ILE A O 1
ATOM 825 N N . GLY A 1 104 ? 13.359 7.918 -4.375 1.00 91.38 104 GLY A N 1
ATOM 826 C CA . GLY A 1 104 ? 12.633 9.023 -3.740 1.00 91.38 104 GLY A CA 1
ATOM 827 C C . GLY A 1 104 ? 11.406 9.497 -4.528 1.00 91.38 104 GLY A C 1
ATOM 828 O O . GLY A 1 104 ? 10.408 9.880 -3.922 1.00 91.38 104 GLY A O 1
ATOM 829 N N . LEU A 1 105 ? 11.430 9.404 -5.863 1.00 89.06 105 LEU A N 1
ATOM 830 C CA . LEU A 1 105 ? 10.282 9.761 -6.705 1.00 89.06 105 LEU A CA 1
ATOM 831 C C . LEU A 1 105 ? 9.119 8.783 -6.507 1.00 89.06 105 LEU A C 1
ATO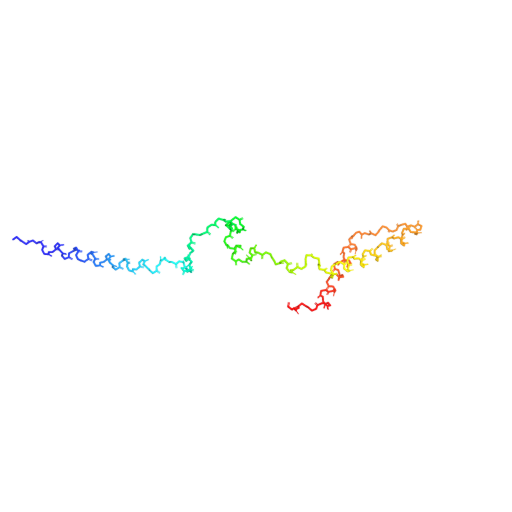M 833 O O . LEU A 1 105 ? 7.965 9.198 -6.465 1.00 89.06 105 LEU A O 1
ATOM 837 N N . ILE A 1 106 ? 9.426 7.496 -6.328 1.00 87.62 106 ILE A N 1
ATOM 838 C CA . ILE A 1 106 ? 8.427 6.453 -6.068 1.00 87.62 106 ILE A CA 1
ATOM 839 C C . ILE A 1 106 ? 7.776 6.659 -4.708 1.00 87.62 106 ILE A C 1
ATOM 841 O O . ILE A 1 106 ? 6.556 6.565 -4.595 1.00 87.62 106 ILE A O 1
ATOM 845 N N . ILE A 1 107 ? 8.576 6.969 -3.686 1.00 91.00 107 ILE A N 1
ATOM 846 C CA . ILE A 1 107 ? 8.073 7.211 -2.331 1.00 91.00 107 ILE A CA 1
ATOM 847 C C . ILE A 1 107 ? 7.157 8.442 -2.319 1.00 91.00 107 ILE A C 1
ATOM 849 O O . ILE A 1 107 ? 6.068 8.386 -1.748 1.00 91.00 107 ILE A O 1
ATOM 853 N N . LEU A 1 108 ? 7.545 9.523 -3.007 1.00 92.62 108 LEU A N 1
ATOM 854 C CA . LEU A 1 108 ? 6.725 10.732 -3.112 1.00 92.62 108 LEU A CA 1
ATOM 855 C C . LEU A 1 108 ? 5.401 10.471 -3.848 1.00 92.62 108 LEU A C 1
ATOM 857 O O . LEU A 1 108 ? 4.354 10.935 -3.397 1.00 92.62 108 LEU A O 1
ATOM 861 N N . LEU A 1 109 ? 5.424 9.696 -4.939 1.00 90.25 109 LEU A N 1
ATOM 862 C CA . LEU A 1 109 ? 4.201 9.265 -5.622 1.00 90.25 109 LEU A CA 1
ATOM 863 C C . LEU A 1 109 ? 3.314 8.415 -4.706 1.00 90.25 109 LEU A C 1
ATOM 865 O O . LEU A 1 109 ? 2.112 8.656 -4.633 1.00 90.25 109 LEU A O 1
ATOM 869 N N . GLY A 1 110 ? 3.891 7.450 -3.988 1.00 89.25 110 GLY A N 1
ATOM 870 C CA . GLY A 1 110 ? 3.154 6.602 -3.051 1.00 89.25 110 GLY A CA 1
ATOM 871 C C . GLY A 1 110 ? 2.454 7.413 -1.962 1.00 89.25 110 GLY A C 1
ATOM 872 O O . GLY A 1 110 ? 1.273 7.190 -1.693 1.00 89.25 110 GLY A O 1
ATOM 873 N N . TYR A 1 111 ? 3.146 8.410 -1.408 1.00 90.00 111 TYR A N 1
ATOM 874 C CA . TYR A 1 111 ? 2.574 9.345 -0.441 1.00 90.00 111 TYR A CA 1
ATOM 875 C C . TYR A 1 111 ? 1.436 10.183 -1.049 1.00 90.00 111 TYR A C 1
ATOM 877 O O . TYR A 1 111 ? 0.336 10.222 -0.495 1.00 90.00 111 TYR A O 1
ATOM 885 N N . MET A 1 112 ? 1.652 10.782 -2.228 1.00 88.25 112 MET A N 1
ATOM 886 C CA . MET A 1 112 ? 0.621 11.561 -2.927 1.00 88.25 112 MET A CA 1
ATOM 887 C C . MET A 1 112 ? -0.647 10.748 -3.205 1.00 88.25 112 MET A C 1
ATOM 889 O O . MET A 1 112 ? -1.753 11.241 -2.985 1.00 88.25 112 MET A O 1
ATOM 893 N N . LEU A 1 113 ? -0.506 9.511 -3.689 1.00 87.94 113 LEU A N 1
ATOM 894 C CA . LEU A 1 113 ? -1.646 8.645 -3.995 1.00 87.94 113 LEU A CA 1
ATOM 895 C C . LEU A 1 113 ? -2.376 8.195 -2.723 1.00 87.94 113 LEU A C 1
ATOM 897 O O . LEU A 1 113 ? -3.607 8.144 -2.711 1.00 87.94 113 LEU A O 1
ATOM 901 N N . GLY A 1 114 ? -1.638 7.900 -1.650 1.00 87.12 114 GLY A N 1
ATOM 902 C CA . GLY A 1 114 ? -2.215 7.539 -0.355 1.00 87.12 114 GLY A CA 1
ATOM 903 C C . GLY A 1 114 ? -3.112 8.644 0.204 1.00 87.12 114 GLY A C 1
ATOM 904 O O . GLY A 1 114 ? -4.256 8.381 0.589 1.00 87.12 114 GLY A O 1
ATOM 905 N N . GLU A 1 115 ? -2.632 9.888 0.171 1.00 84.75 115 GLU A N 1
ATOM 906 C CA . GLU A 1 115 ? -3.379 11.043 0.671 1.00 84.75 115 GLU A CA 1
ATOM 907 C C . GLU A 1 115 ? -4.522 11.460 -0.265 1.00 84.75 115 GLU A C 1
ATOM 909 O O . GLU A 1 115 ? -5.601 11.837 0.197 1.00 84.75 115 GLU A O 1
ATOM 914 N N . PHE A 1 116 ? -4.337 11.322 -1.582 1.00 85.50 116 PHE A N 1
ATOM 915 C CA . PHE A 1 116 ? -5.394 11.562 -2.566 1.00 85.50 116 PHE A CA 1
ATOM 916 C C . PHE A 1 116 ? -6.617 10.679 -2.309 1.00 85.50 116 PHE A C 1
ATOM 918 O O . PHE A 1 116 ? -7.747 11.163 -2.281 1.00 85.50 116 PHE A O 1
ATOM 925 N N . ILE A 1 117 ? -6.404 9.392 -2.039 1.00 79.38 117 ILE A N 1
ATOM 926 C CA . ILE A 1 117 ? -7.512 8.487 -1.731 1.00 79.38 117 ILE A CA 1
ATOM 927 C C . ILE A 1 117 ? -8.071 8.804 -0.339 1.00 79.38 117 ILE A C 1
ATOM 929 O O . ILE A 1 117 ? -9.247 8.560 -0.091 1.00 79.38 117 ILE A O 1
ATOM 933 N N . SER A 1 118 ? -7.289 9.388 0.585 1.00 81.12 118 SER A N 1
ATOM 934 C CA . SER A 1 118 ? -7.791 9.717 1.939 1.00 81.12 118 SER A CA 1
ATOM 935 C C . SER A 1 118 ? -8.819 10.821 1.847 1.00 81.12 118 SER A C 1
ATOM 937 O O . SER A 1 118 ? -9.848 10.762 2.495 1.00 81.12 118 SER A O 1
ATOM 939 N N . LYS A 1 119 ? -8.595 11.743 0.914 1.00 77.75 119 LYS A N 1
ATOM 940 C CA . LYS A 1 119 ? -9.545 12.794 0.558 1.00 77.75 119 LYS A CA 1
ATOM 941 C C . LYS A 1 119 ? -10.746 12.274 -0.238 1.00 77.75 119 LYS A C 1
ATOM 943 O O . LYS A 1 119 ? -11.806 12.885 -0.178 1.00 77.75 119 LYS A O 1
ATOM 948 N N . ILE A 1 120 ? -10.597 11.173 -0.982 1.00 78.44 120 ILE A N 1
ATOM 949 C CA . ILE A 1 120 ? -11.690 10.562 -1.760 1.00 78.44 120 ILE A CA 1
ATOM 950 C C . ILE A 1 120 ? -12.633 9.716 -0.893 1.00 78.44 120 ILE A C 1
ATOM 952 O O . ILE A 1 120 ? -13.802 9.558 -1.239 1.00 78.44 120 ILE A O 1
ATOM 956 N N . LEU A 1 121 ? -12.127 9.136 0.199 1.00 70.81 121 LEU A N 1
ATOM 957 C CA . LEU A 1 121 ? -12.912 8.278 1.076 1.00 70.81 121 LEU A CA 1
ATOM 958 C C . LEU A 1 121 ? -13.427 9.117 2.251 1.00 70.81 121 LEU A C 1
ATOM 960 O O . LEU A 1 121 ? -12.613 9.638 3.006 1.00 70.81 121 LEU A O 1
ATOM 964 N N . PRO A 1 122 ? -14.747 9.258 2.432 1.00 64.94 122 PRO A N 1
ATOM 965 C CA . PRO A 1 122 ? -15.284 9.970 3.581 1.00 64.94 122 PRO A CA 1
ATOM 966 C C . PRO A 1 122 ? -14.885 9.253 4.877 1.00 64.94 122 PRO A C 1
ATOM 968 O O . PRO A 1 122 ? -15.219 8.088 5.092 1.00 64.94 122 PRO A O 1
ATOM 971 N N . GLU A 1 123 ? -14.171 9.969 5.742 1.00 66.50 123 GLU A N 1
ATOM 972 C CA . GLU A 1 123 ? -13.806 9.551 7.096 1.00 66.50 123 GLU A CA 1
ATOM 973 C C . GLU A 1 123 ? -15.027 9.667 8.018 1.00 66.50 123 GLU A C 1
ATOM 975 O O . GLU A 1 123 ? -15.108 10.573 8.843 1.00 66.50 123 GLU A O 1
ATOM 980 N N . LYS A 1 124 ? -16.038 8.809 7.836 1.00 52.69 124 LYS A N 1
ATOM 981 C CA . LYS A 1 124 ? -17.008 8.507 8.899 1.00 52.69 124 LYS A CA 1
ATOM 982 C C . LYS A 1 124 ? -17.938 7.346 8.550 1.00 52.69 124 LYS A C 1
ATOM 984 O O . LYS A 1 124 ? -18.794 7.476 7.675 1.00 52.69 124 LYS A O 1
ATOM 989 N N . LEU A 1 125 ? -17.822 6.278 9.334 1.00 43.56 125 LEU A N 1
ATOM 990 C CA . LEU A 1 125 ? -18.935 5.509 9.889 1.00 43.56 125 LEU A CA 1
ATOM 991 C C . LEU A 1 125 ? -18.504 4.979 11.253 1.00 43.56 125 LEU A C 1
ATOM 993 O O . LEU A 1 125 ? -17.370 4.461 11.322 1.00 43.56 125 LEU A O 1
#

pLDDT: mean 72.15, std 13.86, range [43.56, 93.19]

Sequence (125 aa):
MINNHDEYKNIDDTLSKSIELNNLNSTFDDHDESNSTRPLLNNSNDDEQSPYEEVAVNISNKDDPTMLCLTFRSVFIGILLTCLMSFTAQFFAYRTSPLDINIGLIILLGYMLGEFISKILPEKL

Secondary structure (DSSP, 8-state):
---SHHHHHHHHHHHHHHHHHHHHGGGS--S-----------SSSTTTS-SSHHHHTTS-SS--TTS-SS-HHHHHHHHHHHHHHHHHHHHHHTSSS-----HHHHHHHHHHHHHHHHHHS----

InterPro domains:
  IPR004648 Tetrapeptide transporter, OPT1/isp4 [PTHR22601] (44-124)
  IPR004813 Oligopeptide transporter, OPT superfamily [PF03169] (69-123)